Protein AF-A0A7C7HYY0-F1 (afdb_monomer_lite)

Structure (mmCIF, N/CA/C/O backbone):
data_AF-A0A7C7HYY0-F1
#
_entry.id   AF-A0A7C7HYY0-F1
#
loop_
_atom_site.group_PDB
_atom_site.id
_atom_site.type_symbol
_atom_site.label_atom_id
_atom_site.label_alt_id
_atom_site.label_comp_id
_atom_site.label_asym_id
_atom_site.label_entity_id
_atom_site.label_seq_id
_atom_site.pdbx_PDB_ins_code
_atom_site.Cartn_x
_atom_site.Cartn_y
_atom_site.Cartn_z
_atom_site.occupancy
_atom_site.B_iso_or_equiv
_atom_site.auth_seq_id
_atom_site.auth_comp_id
_atom_site.auth_asym_id
_atom_site.auth_atom_id
_atom_site.pdbx_PDB_model_num
ATOM 1 N N . MET A 1 1 ? 13.492 -0.139 -9.097 1.00 55.38 1 MET A N 1
ATOM 2 C CA . MET A 1 1 ? 14.667 -0.437 -9.958 1.00 55.38 1 MET A CA 1
ATOM 3 C C . MET A 1 1 ? 14.291 -0.230 -11.424 1.00 55.38 1 MET A C 1
ATOM 5 O O . MET A 1 1 ? 13.399 -0.922 -11.909 1.00 55.38 1 MET A O 1
ATOM 9 N N . ASN A 1 2 ? 14.933 0.713 -12.124 1.00 64.81 2 ASN A N 1
ATOM 10 C CA . ASN A 1 2 ? 14.643 1.041 -13.528 1.00 64.81 2 ASN A CA 1
ATOM 11 C C . ASN A 1 2 ? 15.501 0.170 -14.462 1.00 64.81 2 ASN A C 1
ATOM 13 O O . ASN A 1 2 ? 16.367 0.675 -15.175 1.00 64.81 2 ASN A O 1
ATOM 17 N N . LYS A 1 3 ? 15.231 -1.143 -14.472 1.00 74.19 3 LYS A N 1
ATOM 18 C CA . LYS A 1 3 ? 16.073 -2.187 -15.095 1.00 74.19 3 LYS A CA 1
ATOM 19 C C . LYS A 1 3 ? 16.589 -1.839 -16.503 1.00 74.19 3 LYS A C 1
ATOM 21 O O . LYS A 1 3 ? 17.780 -1.960 -16.763 1.00 74.19 3 LYS A O 1
ATOM 26 N N . GLY A 1 4 ? 15.737 -1.297 -17.378 1.00 76.81 4 GLY A N 1
ATOM 27 C CA . GLY A 1 4 ? 16.136 -0.896 -18.737 1.00 76.81 4 GLY A CA 1
ATOM 28 C C . GLY A 1 4 ? 17.096 0.304 -18.819 1.00 76.81 4 GLY A C 1
ATOM 29 O O . GLY A 1 4 ? 17.924 0.373 -19.730 1.00 76.81 4 GLY A O 1
ATOM 30 N N . LEU A 1 5 ? 17.020 1.250 -17.877 1.00 74.88 5 LEU A N 1
ATOM 31 C CA . LEU A 1 5 ? 17.995 2.345 -17.762 1.00 74.88 5 LEU A CA 1
ATOM 32 C C . LEU A 1 5 ? 19.298 1.868 -17.118 1.00 74.88 5 LEU A C 1
ATOM 34 O O . LEU A 1 5 ? 20.364 2.357 -17.486 1.00 74.88 5 LEU A O 1
ATOM 38 N N . ASP A 1 6 ? 19.195 0.885 -16.226 1.00 77.00 6 ASP A N 1
ATOM 39 C CA . ASP A 1 6 ? 20.306 0.307 -15.470 1.00 77.00 6 ASP A CA 1
ATOM 40 C C . ASP A 1 6 ? 21.107 -0.739 -16.287 1.00 77.00 6 ASP A C 1
ATOM 42 O O . ASP A 1 6 ? 22.104 -1.268 -15.808 1.00 77.00 6 ASP A O 1
ATOM 46 N N . GLY A 1 7 ? 20.716 -1.001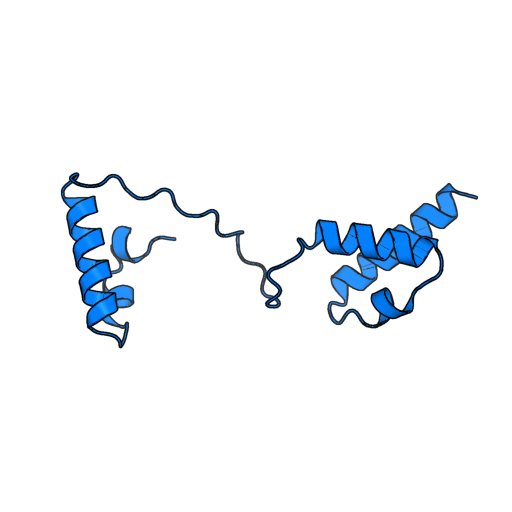 -17.545 1.00 79.19 7 GLY A N 1
ATOM 47 C CA . GLY A 1 7 ? 21.472 -1.815 -18.511 1.00 79.19 7 GLY A CA 1
ATOM 48 C C . GLY A 1 7 ? 20.815 -3.137 -18.917 1.00 79.19 7 GLY A C 1
ATOM 49 O O . GLY A 1 7 ? 21.238 -3.746 -19.898 1.00 79.19 7 GLY A O 1
ATOM 50 N N . ASP A 1 8 ? 19.745 -3.546 -18.241 1.00 81.94 8 ASP A N 1
ATOM 51 C CA . ASP A 1 8 ? 18.993 -4.768 -18.533 1.00 81.94 8 ASP A CA 1
ATOM 52 C C . ASP A 1 8 ? 17.942 -4.503 -19.629 1.00 81.94 8 ASP A C 1
ATOM 54 O O . ASP A 1 8 ? 16.775 -4.201 -19.369 1.00 81.94 8 ASP A O 1
ATOM 58 N N . MET A 1 9 ? 18.380 -4.571 -20.892 1.00 85.00 9 MET A N 1
ATOM 59 C CA . MET A 1 9 ? 17.506 -4.417 -22.065 1.00 85.00 9 MET A CA 1
ATOM 60 C C . MET A 1 9 ? 16.710 -5.680 -22.402 1.00 85.00 9 MET A C 1
ATOM 62 O O . MET A 1 9 ? 15.754 -5.598 -23.178 1.00 85.00 9 MET A O 1
ATOM 66 N N . ASP A 1 10 ? 17.054 -6.825 -21.816 1.00 86.19 10 ASP A N 1
ATOM 67 C CA . ASP A 1 10 ? 16.365 -8.089 -22.067 1.00 86.19 10 ASP A CA 1
ATOM 68 C C . ASP A 1 10 ? 14.966 -8.080 -21.455 1.00 86.19 10 ASP A C 1
ATOM 70 O O . ASP A 1 10 ? 14.005 -8.473 -22.119 1.00 86.19 10 ASP A O 1
ATOM 74 N N . THR A 1 11 ? 14.806 -7.486 -20.269 1.00 84.56 11 THR A N 1
ATOM 75 C CA . THR A 1 11 ? 13.478 -7.245 -19.674 1.00 84.56 11 THR A CA 1
ATOM 76 C C . THR A 1 11 ? 12.576 -6.371 -20.548 1.00 84.56 11 THR A C 1
ATOM 78 O O . THR A 1 11 ? 11.384 -6.647 -20.687 1.00 84.56 11 THR A O 1
ATOM 81 N N . VAL A 1 12 ? 13.135 -5.345 -21.198 1.00 86.19 12 VAL A N 1
ATOM 82 C CA . VAL A 1 12 ? 12.399 -4.483 -22.139 1.00 86.19 12 VAL A CA 1
ATOM 83 C C . VAL A 1 12 ? 12.068 -5.244 -23.427 1.00 86.19 12 VAL A C 1
ATOM 85 O O . VAL A 1 12 ? 10.986 -5.084 -23.993 1.00 86.19 12 VAL A O 1
ATOM 88 N N . ASN A 1 13 ? 12.992 -6.078 -23.910 1.00 87.38 13 ASN A N 1
ATOM 89 C CA . ASN A 1 13 ? 12.822 -6.868 -25.128 1.00 87.38 13 ASN A CA 1
ATOM 90 C C . ASN A 1 13 ? 11.783 -7.983 -24.978 1.00 87.38 13 ASN A C 1
ATOM 92 O O . ASN A 1 13 ? 11.075 -8.252 -25.951 1.00 87.38 13 ASN A O 1
ATOM 96 N N . ALA A 1 14 ? 11.678 -8.582 -23.790 1.00 90.31 14 ALA A N 1
ATOM 97 C CA . ALA A 1 14 ? 10.740 -9.654 -23.466 1.00 90.31 14 ALA A CA 1
ATOM 98 C C . ALA A 1 14 ? 9.268 -9.204 -23.459 1.00 90.31 14 ALA A C 1
ATOM 100 O O . ALA A 1 14 ? 8.369 -10.040 -23.528 1.00 90.31 14 ALA A O 1
ATOM 101 N N . HIS A 1 15 ? 8.998 -7.894 -23.413 1.00 88.50 15 HIS A N 1
ATOM 102 C CA . HIS A 1 15 ? 7.632 -7.380 -23.435 1.00 88.50 15 HIS A CA 1
ATOM 103 C C . HIS A 1 15 ? 6.947 -7.659 -24.784 1.00 88.50 15 HIS A C 1
ATOM 105 O O . HIS A 1 15 ? 7.474 -7.324 -25.847 1.00 88.50 15 HIS A O 1
ATOM 111 N N . THR A 1 16 ? 5.763 -8.273 -24.752 1.00 89.62 16 THR A N 1
ATOM 112 C CA . THR A 1 16 ? 5.057 -8.767 -25.946 1.00 89.62 16 THR A CA 1
ATOM 113 C C . THR A 1 16 ? 4.567 -7.634 -26.844 1.00 89.62 16 THR A C 1
ATOM 115 O O . THR A 1 16 ? 4.754 -7.693 -28.064 1.00 89.62 16 THR A O 1
ATOM 118 N N . ASP A 1 17 ? 4.035 -6.558 -26.261 1.00 93.44 17 ASP A N 1
ATOM 119 C CA . ASP A 1 17 ? 3.555 -5.404 -27.015 1.00 93.44 17 ASP A CA 1
ATOM 120 C C . ASP A 1 17 ? 4.712 -4.630 -27.672 1.00 93.44 17 ASP A C 1
ATOM 122 O O . ASP A 1 17 ? 5.634 -4.110 -27.032 1.00 93.44 17 ASP A O 1
ATOM 126 N N . LYS A 1 18 ? 4.663 -4.551 -29.004 1.00 87.69 18 LYS A N 1
ATOM 127 C CA . LYS A 1 18 ? 5.656 -3.860 -29.831 1.00 87.69 18 LYS A CA 1
ATOM 128 C C . LYS A 1 18 ? 5.565 -2.339 -29.684 1.00 87.69 18 LYS A C 1
ATOM 130 O O . LYS A 1 18 ? 6.603 -1.678 -29.741 1.00 87.69 18 LYS A O 1
ATOM 135 N N . VAL A 1 19 ? 4.369 -1.786 -29.469 1.00 90.56 19 VAL A N 1
ATOM 136 C CA . VAL A 1 19 ? 4.157 -0.334 -29.358 1.00 90.56 19 VAL A CA 1
ATOM 137 C C . VAL A 1 19 ? 4.740 0.179 -28.046 1.00 90.56 19 VAL A C 1
ATOM 139 O O . VAL A 1 19 ? 5.567 1.095 -28.052 1.00 90.56 19 VAL A O 1
ATOM 142 N N . THR A 1 20 ? 4.380 -0.449 -26.927 1.00 85.50 20 THR A N 1
ATOM 143 C CA . THR A 1 20 ? 4.902 -0.095 -25.599 1.00 85.50 20 THR A CA 1
ATOM 144 C C . THR A 1 20 ? 6.420 -0.259 -25.523 1.00 85.50 20 THR A C 1
ATOM 146 O O . THR A 1 20 ? 7.122 0.645 -25.064 1.00 85.50 20 THR A O 1
ATOM 149 N N . ARG A 1 21 ? 6.964 -1.342 -26.093 1.00 89.19 21 ARG A N 1
ATOM 150 C CA . ARG A 1 21 ? 8.416 -1.564 -26.206 1.00 89.19 21 ARG A CA 1
ATOM 151 C C . ARG A 1 21 ? 9.124 -0.469 -27.003 1.00 89.19 21 ARG A C 1
ATOM 153 O O . ARG A 1 21 ? 10.182 0.002 -26.591 1.00 89.19 21 ARG A O 1
ATOM 160 N N . GLY A 1 22 ? 8.555 -0.058 -28.138 1.00 88.25 22 GLY A N 1
ATOM 161 C CA . GLY A 1 22 ? 9.102 1.018 -28.965 1.00 88.25 22 GLY A CA 1
ATOM 162 C C . GLY A 1 22 ? 9.172 2.346 -28.210 1.00 88.25 22 GLY A C 1
ATOM 163 O O . GLY A 1 22 ? 10.212 3.006 -28.215 1.00 88.25 22 GLY A O 1
ATOM 164 N N . LYS A 1 23 ? 8.102 2.696 -27.484 1.00 87.88 23 LYS A N 1
ATOM 165 C CA . LYS A 1 23 ? 8.053 3.897 -26.635 1.00 87.88 23 LYS A CA 1
ATOM 166 C C . LYS A 1 23 ? 9.081 3.844 -25.501 1.00 87.88 23 LYS A C 1
ATOM 168 O O . LYS A 1 23 ? 9.822 4.808 -25.314 1.00 87.88 23 LYS A O 1
ATOM 173 N N . ALA A 1 24 ? 9.185 2.712 -24.803 1.00 87.38 24 ALA A N 1
ATOM 174 C CA . ALA A 1 24 ? 10.150 2.523 -23.721 1.00 87.38 24 ALA A CA 1
ATOM 175 C C . ALA A 1 24 ? 11.601 2.670 -24.214 1.00 87.38 24 ALA A C 1
ATOM 177 O O . ALA A 1 24 ? 12.375 3.442 -23.649 1.00 87.38 24 ALA A O 1
ATOM 178 N N . LYS A 1 25 ? 11.960 2.011 -25.325 1.00 87.31 25 LYS A N 1
ATOM 179 C CA . LYS A 1 25 ? 13.295 2.137 -25.937 1.00 87.31 25 LYS A CA 1
ATOM 180 C C . LYS A 1 25 ? 13.606 3.571 -26.360 1.00 87.31 25 LYS A C 1
ATOM 182 O O . LYS A 1 25 ? 14.710 4.050 -26.109 1.00 87.31 25 LYS A O 1
ATOM 187 N N . ALA A 1 26 ? 12.645 4.267 -26.967 1.00 87.81 26 ALA A N 1
ATOM 188 C CA . ALA A 1 26 ? 12.818 5.663 -27.363 1.00 87.81 26 ALA A CA 1
ATOM 189 C C . ALA A 1 26 ? 13.091 6.570 -26.152 1.00 87.81 26 ALA A C 1
ATOM 191 O O . ALA A 1 26 ? 13.943 7.456 -26.223 1.00 87.81 26 ALA A O 1
ATOM 192 N N . MET A 1 27 ? 12.410 6.324 -25.032 1.00 84.81 27 MET A N 1
ATOM 193 C CA . MET A 1 27 ? 12.624 7.058 -23.786 1.00 84.81 27 MET A CA 1
ATOM 194 C C . MET A 1 27 ? 14.005 6.764 -23.181 1.00 84.81 27 MET A C 1
ATOM 196 O O . MET A 1 27 ? 14.731 7.700 -22.856 1.00 84.81 27 MET A O 1
ATOM 200 N N . ILE A 1 28 ? 14.422 5.491 -23.136 1.00 85.06 28 ILE A N 1
ATOM 201 C CA . ILE A 1 28 ? 15.763 5.072 -22.684 1.00 85.06 28 ILE A CA 1
ATOM 202 C C . ILE A 1 28 ? 16.862 5.772 -23.496 1.00 85.06 28 ILE A C 1
ATOM 204 O O . ILE A 1 28 ? 17.824 6.286 -22.927 1.00 85.06 28 ILE A O 1
ATOM 208 N N . VAL A 1 29 ? 16.717 5.833 -24.823 1.00 86.12 29 VAL A N 1
ATOM 209 C CA . VAL A 1 29 ? 17.683 6.507 -25.705 1.00 86.12 29 VAL A CA 1
ATOM 210 C C . VAL A 1 29 ? 17.718 8.016 -25.451 1.00 86.12 29 VAL A C 1
ATOM 212 O O . VAL A 1 29 ? 18.804 8.586 -25.398 1.00 86.12 29 VAL A O 1
ATOM 215 N N . LYS A 1 30 ? 16.568 8.676 -25.261 1.00 83.31 30 LYS A N 1
ATOM 216 C CA . LYS A 1 30 ? 16.517 10.119 -24.955 1.00 83.31 30 LYS A CA 1
ATOM 217 C C . LYS A 1 30 ? 17.185 10.465 -23.623 1.00 83.31 30 LYS A C 1
ATOM 219 O O . LYS A 1 30 ? 17.880 11.480 -23.556 1.00 83.31 30 LYS A O 1
ATOM 224 N N . ILE A 1 31 ? 17.023 9.603 -22.619 1.00 82.12 31 ILE A N 1
ATOM 225 C CA . ILE A 1 31 ? 17.670 9.743 -21.310 1.00 82.12 31 ILE A CA 1
ATOM 226 C C . ILE A 1 31 ? 19.186 9.552 -21.439 1.00 82.12 31 ILE A C 1
ATOM 228 O O . ILE A 1 31 ? 19.953 10.415 -21.028 1.00 82.12 31 ILE A O 1
ATOM 232 N N . LYS A 1 32 ? 19.644 8.485 -22.112 1.00 79.56 32 LYS A N 1
ATOM 233 C CA . LYS A 1 32 ? 21.084 8.243 -22.347 1.00 79.56 32 LYS A CA 1
ATOM 234 C C . LYS A 1 32 ? 21.762 9.343 -23.171 1.00 79.56 32 LYS A C 1
ATOM 236 O O . LYS A 1 32 ? 22.948 9.590 -22.998 1.00 79.56 32 LYS A O 1
ATOM 241 N N . ARG A 1 33 ? 21.021 10.000 -24.068 1.00 80.62 33 ARG A N 1
ATOM 242 C CA . ARG A 1 33 ? 21.510 11.127 -24.883 1.00 80.62 33 ARG A CA 1
ATOM 243 C C . ARG A 1 33 ? 21.513 12.468 -24.139 1.00 80.62 33 ARG A C 1
ATOM 245 O O . ARG A 1 33 ? 21.876 13.465 -24.752 1.00 80.62 33 ARG A O 1
ATOM 252 N N . GLY A 1 34 ? 21.078 12.516 -22.876 1.00 71.12 34 GLY A N 1
ATOM 253 C CA . GLY A 1 34 ? 21.018 13.749 -22.081 1.00 71.12 34 GLY A CA 1
ATOM 254 C C . GLY A 1 34 ? 19.956 14.751 -22.546 1.00 71.12 34 GLY A C 1
ATOM 255 O O . GLY A 1 34 ? 19.977 15.902 -22.135 1.00 71.12 34 GLY A O 1
ATOM 256 N N . THR A 1 35 ? 19.033 14.335 -23.421 1.00 66.88 35 THR A N 1
ATOM 257 C CA . THR A 1 35 ? 17.961 15.208 -23.948 1.00 66.88 35 THR A CA 1
ATOM 258 C C . THR A 1 35 ? 16.758 15.308 -23.014 1.00 66.88 35 THR A C 1
ATOM 260 O O . THR A 1 35 ? 15.960 16.231 -23.127 1.00 66.88 35 THR A O 1
ATOM 263 N N . ILE A 1 36 ? 16.610 14.331 -22.122 1.00 63.81 36 ILE A N 1
ATOM 264 C CA . ILE A 1 36 ? 15.571 14.254 -21.099 1.00 63.81 36 ILE A CA 1
ATOM 265 C C . ILE A 1 36 ? 16.275 13.766 -19.838 1.00 63.81 36 ILE A C 1
ATOM 267 O O . ILE A 1 36 ? 16.987 12.763 -19.899 1.00 63.81 36 ILE A O 1
ATOM 271 N N . ASP A 1 37 ? 16.102 14.474 -18.726 1.00 67.00 37 ASP A N 1
ATOM 272 C CA . ASP A 1 37 ? 16.663 14.037 -17.451 1.00 67.00 37 ASP A CA 1
ATOM 273 C C . ASP A 1 37 ? 15.995 12.731 -16.999 1.00 67.00 37 ASP A C 1
ATOM 275 O O . ASP A 1 37 ? 14.836 12.455 -17.337 1.00 67.00 37 ASP A O 1
ATOM 279 N N . ARG A 1 38 ? 16.741 11.891 -16.278 1.00 65.38 38 ARG A N 1
ATOM 2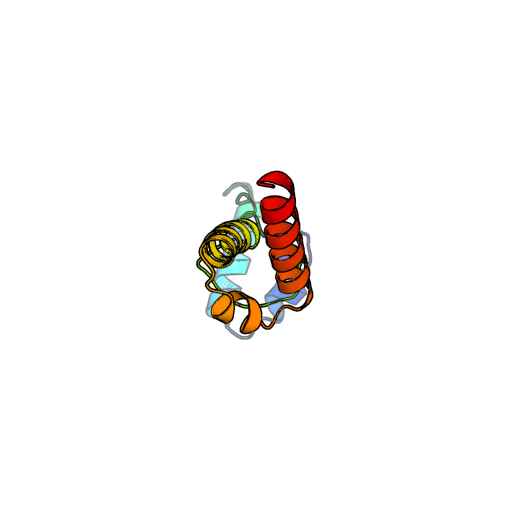80 C CA . ARG A 1 38 ? 16.228 10.618 -15.771 1.00 65.38 38 ARG A CA 1
ATOM 281 C C . ARG A 1 38 ? 14.971 10.934 -14.960 1.00 65.38 38 ARG A C 1
ATOM 283 O O . ARG A 1 38 ? 15.070 11.680 -13.987 1.00 65.38 38 ARG A O 1
ATOM 290 N N . PRO A 1 39 ? 13.798 10.392 -15.335 1.00 66.62 39 PRO A N 1
ATOM 291 C CA . PRO A 1 39 ? 12.593 10.663 -14.577 1.00 66.62 39 PRO A CA 1
ATOM 292 C C . PRO A 1 39 ? 12.840 10.228 -13.135 1.00 66.62 39 PRO A C 1
ATOM 294 O O . PRO A 1 39 ? 13.378 9.136 -12.904 1.00 66.62 39 PRO A O 1
ATOM 297 N N . ALA A 1 40 ? 12.478 11.099 -12.190 1.00 66.19 40 ALA A N 1
ATOM 298 C CA . ALA A 1 40 ? 12.467 10.742 -10.784 1.00 66.19 40 ALA A CA 1
ATOM 299 C C . ALA A 1 40 ? 11.678 9.439 -10.654 1.00 66.19 40 ALA A C 1
ATOM 301 O O . ALA A 1 40 ? 10.591 9.294 -11.222 1.00 66.19 40 ALA A O 1
ATOM 302 N N . MET A 1 41 ? 12.290 8.452 -10.004 1.00 59.59 41 MET A N 1
ATOM 303 C CA . MET A 1 41 ? 11.628 7.180 -9.778 1.00 59.59 41 MET A CA 1
ATOM 304 C C . MET A 1 41 ? 10.353 7.494 -8.993 1.00 59.59 41 MET A C 1
ATOM 306 O O . MET A 1 41 ? 10.467 8.166 -7.967 1.00 59.59 41 MET A O 1
ATOM 310 N N . PRO A 1 42 ? 9.160 7.081 -9.460 1.00 66.81 42 PRO A N 1
ATOM 311 C CA . PRO A 1 42 ? 7.995 7.148 -8.595 1.00 66.81 42 PRO A CA 1
ATOM 312 C C . PRO A 1 42 ? 8.348 6.371 -7.328 1.00 66.81 42 PRO A C 1
ATOM 314 O O . PRO A 1 42 ? 9.011 5.334 -7.418 1.00 66.81 42 PRO A O 1
ATOM 317 N N . GLU A 1 43 ? 7.982 6.895 -6.164 1.00 55.72 43 GLU A N 1
ATOM 318 C CA . GLU A 1 43 ? 8.177 6.201 -4.896 1.00 55.72 43 GLU A CA 1
ATOM 319 C C . GLU A 1 43 ? 7.355 4.911 -4.941 1.00 55.72 43 GLU A C 1
ATOM 321 O O . GLU A 1 43 ? 6.146 4.903 -4.729 1.00 55.72 43 GLU A O 1
ATOM 326 N N . ILE A 1 44 ? 8.005 3.814 -5.327 1.00 52.66 44 ILE A N 1
ATOM 327 C CA . ILE A 1 44 ? 7.443 2.479 -5.192 1.00 52.66 44 ILE A CA 1
ATOM 328 C C . ILE A 1 44 ? 7.753 2.102 -3.744 1.00 52.66 44 ILE A C 1
ATOM 330 O O . ILE A 1 44 ? 8.945 1.988 -3.433 1.00 52.66 44 ILE A O 1
ATOM 334 N N . PRO A 1 45 ? 6.754 1.948 -2.857 1.00 47.19 45 PRO A N 1
ATOM 335 C CA . PRO A 1 45 ? 7.018 1.431 -1.525 1.00 47.19 45 PRO A CA 1
ATOM 336 C C . PRO A 1 45 ? 7.748 0.093 -1.678 1.00 47.19 45 PRO A C 1
ATOM 338 O O . PRO A 1 45 ? 7.350 -0.761 -2.477 1.00 47.19 45 PRO A O 1
ATOM 341 N N . GLU A 1 46 ? 8.883 -0.047 -0.993 1.00 45.41 46 GLU A N 1
ATOM 342 C CA . GLU A 1 46 ? 9.644 -1.289 -0.984 1.00 45.41 46 GLU A CA 1
ATOM 343 C C . GLU A 1 46 ? 8.725 -2.453 -0.600 1.00 45.41 46 GLU A C 1
ATOM 345 O O . GLU A 1 46 ? 8.035 -2.413 0.412 1.00 45.41 46 GLU A O 1
ATOM 350 N N . ALA A 1 47 ? 8.725 -3.468 -1.461 1.00 51.19 47 ALA A N 1
ATOM 351 C CA . ALA A 1 47 ? 8.129 -4.787 -1.310 1.00 51.19 47 ALA A CA 1
ATOM 352 C C . ALA A 1 47 ? 7.573 -5.142 0.086 1.00 51.19 47 ALA A C 1
ATOM 354 O O . ALA A 1 47 ? 8.296 -5.623 0.959 1.00 51.19 47 ALA A O 1
ATOM 355 N N . THR A 1 48 ? 6.249 -5.130 0.208 1.00 37.50 48 THR A N 1
ATOM 356 C CA . THR A 1 48 ? 5.533 -6.142 0.984 1.00 37.50 48 THR A CA 1
ATOM 357 C C . THR A 1 48 ? 4.539 -6.832 0.063 1.00 37.50 48 THR A C 1
ATOM 359 O O . THR A 1 48 ? 3.724 -6.225 -0.623 1.00 37.50 48 THR A O 1
ATOM 362 N N . SER A 1 49 ? 4.676 -8.150 -0.019 1.00 48.56 49 SER A N 1
ATOM 363 C CA . SER A 1 49 ? 3.706 -9.017 -0.670 1.00 48.56 49 SER A CA 1
ATOM 364 C C . SER A 1 49 ? 2.354 -8.845 0.024 1.00 48.56 49 SER A C 1
ATOM 366 O O . SER A 1 49 ? 2.262 -9.133 1.216 1.00 48.56 49 SER A O 1
ATOM 368 N N . GLY A 1 50 ? 1.317 -8.435 -0.703 1.00 41.00 50 GLY A N 1
ATOM 369 C CA . GLY A 1 50 ? -0.055 -8.518 -0.207 1.00 41.00 50 GLY A CA 1
ATOM 370 C C . GLY A 1 50 ? -0.972 -7.417 -0.715 1.00 41.00 50 GLY A C 1
ATOM 371 O O . GLY A 1 50 ? -0.809 -6.267 -0.338 1.00 41.00 50 GLY A O 1
ATOM 372 N N . SER A 1 51 ? -1.961 -7.851 -1.498 1.00 41.00 51 SER A N 1
ATOM 373 C CA . SER A 1 51 ? -3.281 -7.239 -1.703 1.00 41.00 51 SER A CA 1
ATOM 374 C C . SER A 1 51 ? -3.341 -5.803 -2.231 1.00 41.00 51 SER A C 1
ATOM 376 O O . SER A 1 51 ? -3.176 -4.825 -1.515 1.00 41.00 51 SER A O 1
ATOM 378 N N . GLU A 1 52 ? -3.675 -5.740 -3.517 1.00 50.47 52 GLU A N 1
ATOM 379 C CA . GLU A 1 52 ? -4.616 -4.795 -4.119 1.00 50.47 52 GLU A CA 1
ATOM 380 C C . GLU A 1 52 ? -5.583 -4.162 -3.098 1.00 50.47 52 GLU A C 1
ATOM 382 O O . GLU A 1 52 ? -6.545 -4.799 -2.696 1.00 50.47 52 GLU A O 1
ATOM 387 N N . ASP A 1 53 ? -5.346 -2.910 -2.711 1.00 45.78 53 ASP A N 1
ATOM 388 C CA . ASP A 1 53 ? -6.413 -1.950 -2.412 1.00 45.78 53 ASP A CA 1
ATOM 389 C C . ASP A 1 53 ? -5.836 -0.533 -2.508 1.00 45.78 53 ASP A C 1
ATOM 391 O O . ASP A 1 53 ? -5.130 -0.024 -1.637 1.00 45.78 53 ASP A O 1
ATOM 395 N N . ALA A 1 54 ? -6.072 0.099 -3.655 1.00 52.34 54 ALA A N 1
ATOM 396 C CA . ALA A 1 54 ? -5.789 1.509 -3.841 1.00 52.34 54 ALA A CA 1
ATOM 397 C C . ALA A 1 54 ? -6.847 2.312 -3.070 1.00 52.34 54 ALA A C 1
ATOM 399 O O . ALA A 1 54 ? -7.891 2.649 -3.625 1.00 52.34 54 ALA A O 1
ATOM 400 N N . GLY A 1 55 ? -6.581 2.621 -1.798 1.00 55.34 55 GLY A N 1
ATOM 401 C CA . GLY A 1 55 ? -7.447 3.527 -1.041 1.00 55.34 55 GLY A CA 1
ATOM 402 C C . GLY A 1 55 ? -6.988 3.922 0.360 1.00 55.34 55 GLY A C 1
ATOM 403 O O . GLY A 1 55 ? -7.287 5.034 0.784 1.00 55.34 55 GLY A O 1
ATOM 404 N N . GLU A 1 56 ? -6.248 3.074 1.072 1.00 62.62 56 GLU A N 1
ATOM 405 C CA . GLU A 1 56 ? -5.929 3.306 2.485 1.00 62.62 56 GLU A CA 1
ATOM 406 C C . GLU A 1 56 ? -4.567 2.680 2.811 1.00 62.62 56 GLU A C 1
ATOM 408 O O . GLU A 1 56 ? -4.312 1.538 2.432 1.00 62.62 56 GLU A O 1
ATOM 413 N N . THR A 1 57 ? -3.658 3.417 3.464 1.00 84.81 57 THR A N 1
ATOM 414 C CA . THR A 1 57 ? -2.415 2.800 3.959 1.00 84.81 57 THR A CA 1
ATOM 415 C C . THR A 1 57 ? -2.732 1.848 5.109 1.00 84.81 57 THR A C 1
ATOM 417 O O . THR A 1 57 ? -3.719 2.030 5.824 1.00 84.81 57 THR A O 1
ATOM 420 N N . ASP A 1 58 ? -1.871 0.855 5.345 1.00 81.19 58 ASP A N 1
ATOM 421 C CA . ASP A 1 58 ? -2.020 -0.059 6.485 1.00 81.19 58 ASP A CA 1
ATOM 422 C C . ASP A 1 58 ? -2.183 0.701 7.815 1.00 81.19 58 ASP A C 1
ATOM 424 O O . ASP A 1 58 ? -2.929 0.260 8.692 1.00 81.19 58 ASP A O 1
ATOM 428 N N . GLU A 1 59 ? -1.510 1.848 7.981 1.00 84.44 59 GLU A N 1
ATOM 429 C CA . GLU A 1 59 ? -1.680 2.692 9.167 1.00 84.44 59 GLU A CA 1
ATOM 430 C C . GLU A 1 59 ? -3.084 3.287 9.280 1.00 84.44 59 GLU A C 1
ATOM 432 O O . GLU A 1 59 ? -3.693 3.198 10.346 1.00 84.44 59 GLU A O 1
ATOM 437 N N . GLN A 1 60 ? -3.609 3.849 8.192 1.00 87.50 60 GLN A N 1
ATOM 438 C CA . GLN A 1 60 ? -4.941 4.454 8.164 1.00 87.50 60 GLN A CA 1
ATOM 439 C C . GLN A 1 60 ? -6.022 3.407 8.480 1.00 87.50 60 GLN A C 1
ATOM 441 O O . GLN A 1 60 ? -6.869 3.632 9.352 1.00 87.50 60 GLN A O 1
ATOM 446 N N . LEU A 1 61 ? -5.895 2.211 7.890 1.00 86.75 61 LEU A N 1
ATOM 447 C CA . LEU A 1 61 ? -6.803 1.089 8.126 1.00 86.7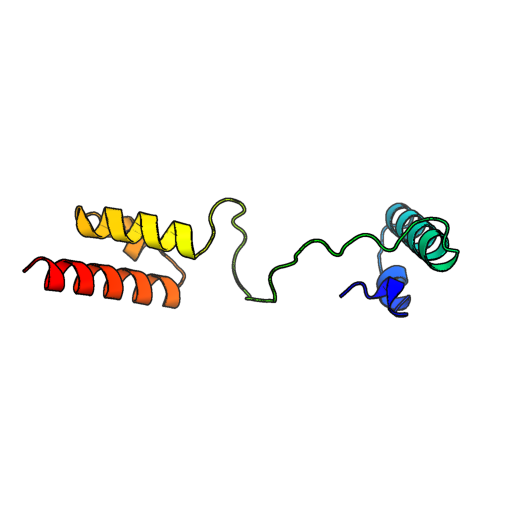5 61 LEU A CA 1
ATOM 448 C C . LEU A 1 61 ? -6.777 0.652 9.592 1.00 86.75 61 LEU A C 1
ATOM 450 O O . LEU A 1 61 ? -7.821 0.384 10.195 1.00 86.75 61 LEU A O 1
ATOM 454 N N . MET A 1 62 ? -5.585 0.599 10.193 1.00 88.62 62 MET A N 1
ATOM 455 C CA . MET A 1 62 ? -5.444 0.288 11.612 1.00 88.62 62 MET A CA 1
ATOM 456 C C . MET A 1 62 ? -6.119 1.342 12.491 1.00 88.62 62 MET A C 1
ATOM 458 O O . MET A 1 62 ? -6.869 0.964 13.389 1.00 88.62 62 MET A O 1
ATOM 462 N N . GLU A 1 63 ? -5.894 2.634 12.251 1.00 91.38 63 GLU A N 1
ATOM 463 C CA . GLU A 1 63 ? -6.496 3.712 13.048 1.00 91.38 63 GLU A CA 1
ATOM 464 C C . GLU A 1 63 ? -8.027 3.662 13.016 1.00 91.38 63 GLU A C 1
ATOM 466 O O . GLU A 1 63 ? -8.673 3.668 14.071 1.00 91.38 63 GLU A O 1
ATOM 471 N N . ARG A 1 64 ? -8.610 3.515 11.822 1.00 90.50 64 ARG A N 1
ATOM 472 C CA . ARG A 1 64 ? -10.060 3.412 11.632 1.00 90.50 64 ARG A CA 1
ATOM 473 C C . ARG A 1 64 ? -10.656 2.209 12.363 1.00 90.50 64 ARG A C 1
ATOM 475 O O . ARG A 1 64 ? -11.660 2.344 13.066 1.00 90.50 64 ARG A O 1
ATOM 482 N N . LEU A 1 65 ? -10.044 1.035 12.213 1.00 92.06 65 LEU A N 1
ATOM 483 C CA . LEU A 1 65 ? -10.528 -0.203 12.828 1.00 92.06 65 LEU A CA 1
ATOM 484 C C . LEU A 1 65 ? -10.330 -0.223 14.350 1.00 92.06 65 LEU A C 1
ATOM 486 O O . LEU A 1 65 ? -11.147 -0.799 15.070 1.00 92.06 65 LEU A O 1
ATOM 490 N N . ILE A 1 66 ? -9.280 0.425 14.866 1.00 92.81 66 ILE A N 1
ATOM 491 C CA . ILE A 1 66 ? -9.089 0.600 16.312 1.00 92.81 66 ILE A CA 1
ATOM 492 C C . ILE A 1 66 ? -10.203 1.477 16.890 1.00 92.81 66 ILE A C 1
ATOM 494 O O . ILE A 1 66 ? -10.763 1.110 17.923 1.00 92.81 66 ILE A O 1
ATOM 498 N N . ALA A 1 67 ? -10.548 2.590 16.234 1.00 92.31 67 ALA A N 1
ATOM 499 C CA . ALA A 1 67 ? -11.631 3.469 16.675 1.00 92.31 67 ALA A CA 1
ATOM 500 C C . ALA A 1 67 ? -12.974 2.720 16.752 1.00 92.31 67 ALA A C 1
ATOM 502 O O . ALA A 1 67 ? -13.597 2.686 17.814 1.00 92.31 67 ALA A O 1
ATOM 503 N N . LYS A 1 68 ? -13.350 1.995 15.690 1.00 92.19 68 LYS A N 1
ATOM 504 C CA . 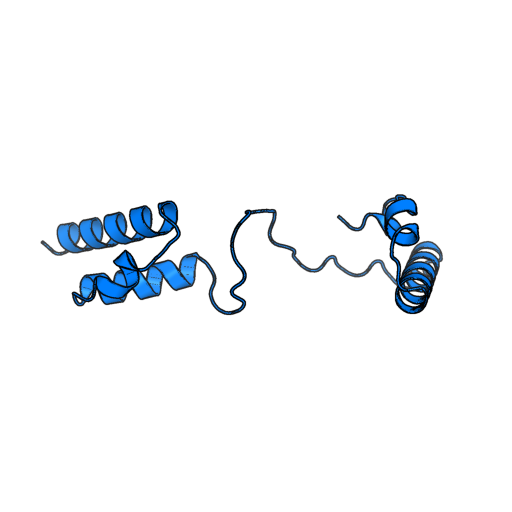LYS A 1 68 ? -14.567 1.160 15.671 1.00 92.19 68 LYS A CA 1
ATOM 505 C C . LYS A 1 68 ? -14.568 0.066 16.744 1.00 92.19 68 LYS A C 1
ATOM 507 O O . LYS A 1 68 ? -15.555 -0.128 17.451 1.00 92.19 68 LYS A O 1
ATOM 512 N N . GLY A 1 69 ? -13.432 -0.601 16.953 1.00 90.31 69 GLY A N 1
ATOM 513 C CA . GLY A 1 69 ? -13.299 -1.620 17.998 1.00 90.31 69 GLY A CA 1
ATOM 514 C C . GLY A 1 69 ? -13.357 -1.069 19.433 1.00 90.31 69 GLY A C 1
ATOM 515 O O . GLY A 1 69 ? -13.695 -1.800 20.380 1.00 90.31 69 GLY A O 1
ATOM 516 N N . LEU A 1 70 ? -13.040 0.217 19.622 1.00 90.25 70 LEU A N 1
ATOM 517 C CA . LEU A 1 70 ? -13.266 0.933 20.880 1.00 90.25 70 LEU A CA 1
ATOM 518 C C . LEU A 1 70 ? -14.741 1.288 21.076 1.00 90.25 70 LEU A C 1
ATOM 520 O O . LEU A 1 70 ? -15.232 1.124 22.192 1.00 90.25 70 LEU A O 1
ATOM 524 N N . GLU A 1 71 ? -15.441 1.669 20.007 1.00 89.00 71 GLU A N 1
ATOM 525 C CA . GLU A 1 71 ? -16.898 1.888 19.989 1.00 89.00 71 GLU A CA 1
ATOM 526 C C . GLU A 1 71 ? -17.697 0.589 20.203 1.00 89.00 71 GLU A C 1
ATOM 528 O O . GLU A 1 71 ? -18.834 0.628 20.667 1.00 89.00 71 GLU A O 1
ATOM 533 N N . GLY A 1 72 ? -17.075 -0.570 19.955 1.00 87.38 72 GLY A N 1
ATOM 534 C CA . GLY A 1 72 ? -17.633 -1.896 20.233 1.00 87.38 72 GLY A CA 1
ATOM 535 C C . GLY A 1 72 ? -17.912 -2.737 18.991 1.00 87.38 72 GLY A C 1
ATOM 536 O O . GLY A 1 72 ? -18.285 -3.901 19.136 1.00 87.38 72 GLY A O 1
ATOM 537 N N . ASP A 1 73 ? -17.677 -2.197 17.797 1.00 88.56 73 ASP A N 1
ATOM 538 C CA . ASP A 1 73 ? -17.809 -2.925 16.541 1.00 88.56 73 ASP A CA 1
ATOM 539 C C . ASP A 1 73 ? -16.522 -3.713 16.242 1.00 88.56 73 ASP A C 1
ATOM 541 O O . ASP A 1 73 ? -15.467 -3.159 15.923 1.00 88.56 73 ASP A O 1
ATOM 545 N N . MET A 1 74 ? -16.601 -5.035 16.411 1.00 91.38 74 MET A N 1
ATOM 546 C CA . MET A 1 74 ? -15.491 -5.969 16.190 1.00 91.38 74 MET A CA 1
ATOM 547 C C . MET A 1 74 ? -15.643 -6.780 14.901 1.00 91.38 74 MET A C 1
ATOM 549 O O . MET A 1 74 ? -14.748 -7.577 14.594 1.00 91.38 74 MET A O 1
ATOM 553 N N . ASP A 1 75 ? -16.736 -6.612 14.158 1.00 89.88 75 ASP A N 1
ATOM 554 C CA . ASP A 1 75 ? -17.042 -7.454 13.002 1.00 89.88 75 ASP A CA 1
ATOM 555 C C . ASP A 1 75 ? -16.067 -7.168 11.858 1.00 89.88 75 ASP A C 1
ATOM 557 O O . ASP A 1 75 ? -15.470 -8.097 11.311 1.00 89.88 75 ASP A O 1
ATOM 561 N N . GLU A 1 76 ? -15.763 -5.893 11.608 1.00 86.81 76 GLU A N 1
ATOM 562 C CA . GLU A 1 76 ? -14.772 -5.481 10.604 1.00 86.81 76 GLU A CA 1
ATOM 563 C C . GLU A 1 76 ? -13.346 -5.934 10.962 1.00 86.81 76 GLU A C 1
ATOM 565 O O . GLU A 1 76 ? -12.588 -6.388 10.106 1.00 86.81 76 GLU A O 1
ATOM 570 N N . VAL A 1 77 ? -12.984 -5.900 12.251 1.00 91.25 77 VAL A N 1
ATOM 571 C CA . VAL A 1 77 ? -11.678 -6.390 12.730 1.00 91.25 77 VAL A CA 1
ATOM 572 C C . VAL A 1 77 ? -11.564 -7.909 12.561 1.00 91.25 77 VAL A C 1
ATOM 574 O O . VAL A 1 77 ? -10.480 -8.438 12.307 1.00 91.25 77 VAL A O 1
ATOM 577 N N . ASN A 1 78 ? -12.665 -8.641 12.744 1.00 91.38 78 ASN A N 1
ATOM 578 C CA . ASN A 1 78 ? -12.695 -10.096 12.616 1.00 91.38 78 ASN A CA 1
ATOM 579 C C . ASN A 1 78 ? -12.703 -10.558 11.155 1.00 91.38 78 ASN A C 1
ATOM 581 O O . ASN A 1 78 ? -12.057 -11.569 10.867 1.00 91.38 78 ASN A O 1
ATOM 585 N N . ALA A 1 79 ? -13.376 -9.808 10.276 1.00 91.94 79 ALA A N 1
ATOM 586 C CA . ALA A 1 79 ? -13.438 -10.038 8.834 1.00 91.94 79 ALA A CA 1
ATOM 587 C C . ALA A 1 79 ? -12.095 -9.805 8.118 1.00 91.94 79 ALA A C 1
ATOM 589 O O . ALA A 1 79 ? -11.929 -10.234 6.984 1.00 91.94 79 ALA A O 1
ATOM 590 N N . LEU A 1 80 ? -11.125 -9.162 8.778 1.00 88.50 80 LEU A N 1
ATOM 591 C CA . LEU A 1 80 ? -9.805 -8.916 8.208 1.00 88.50 80 LEU A CA 1
ATOM 592 C C . LEU A 1 80 ? -9.031 -10.230 7.966 1.00 88.50 80 LEU A C 1
ATOM 594 O O . LEU A 1 80 ? -8.647 -10.926 8.917 1.00 88.50 80 LEU A O 1
ATOM 598 N N . ASP A 1 81 ? -8.738 -10.523 6.696 1.00 86.12 81 ASP A N 1
ATOM 599 C CA . ASP A 1 81 ? -7.988 -11.715 6.268 1.00 86.12 81 ASP A CA 1
ATOM 600 C C . ASP A 1 81 ? -6.526 -11.688 6.734 1.00 86.12 81 ASP A C 1
ATOM 602 O O . ASP A 1 81 ? -5.928 -12.717 7.074 1.00 86.12 81 ASP A O 1
ATOM 606 N N . ASN A 1 82 ? -5.936 -10.491 6.811 1.00 88.94 82 ASN A N 1
ATOM 607 C CA . ASN A 1 82 ? -4.563 -10.321 7.256 1.00 88.94 82 ASN A CA 1
ATOM 608 C C . ASN A 1 82 ? -4.443 -10.579 8.769 1.00 88.94 82 ASN A C 1
ATOM 610 O O . ASN A 1 82 ? -4.659 -9.704 9.615 1.00 88.94 82 ASN A O 1
ATOM 614 N N . ARG A 1 83 ? -4.020 -11.802 9.116 1.00 90.38 83 ARG A N 1
ATOM 615 C CA . ARG A 1 83 ? -3.819 -12.251 10.505 1.00 90.38 83 ARG A CA 1
ATOM 616 C C . ARG A 1 83 ? -2.906 -11.322 11.311 1.00 90.38 83 ARG A C 1
ATOM 618 O O . ARG A 1 83 ? -3.131 -11.160 12.511 1.00 90.38 83 ARG A 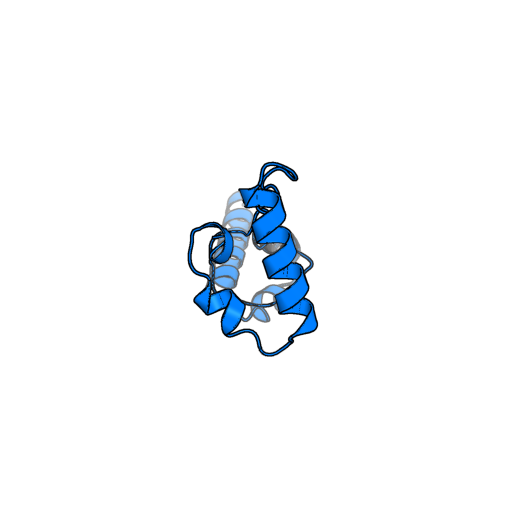O 1
ATOM 625 N N . VAL A 1 84 ? -1.873 -10.756 10.682 1.00 91.06 84 VAL A N 1
ATOM 626 C CA . VAL A 1 84 ? -0.888 -9.897 11.354 1.00 91.06 84 VAL A CA 1
ATOM 627 C C . VAL A 1 84 ? -1.514 -8.550 11.707 1.00 91.06 84 VAL A C 1
ATOM 629 O O . VAL A 1 84 ? -1.452 -8.149 12.870 1.00 91.06 84 VAL A O 1
ATOM 632 N N . LEU A 1 85 ? -2.170 -7.890 10.748 1.00 90.62 85 LEU A N 1
ATOM 633 C CA . LEU A 1 85 ? -2.873 -6.623 10.985 1.00 90.62 85 LEU A CA 1
ATOM 634 C C . LEU A 1 85 ? -3.987 -6.792 12.026 1.00 90.62 85 LEU A C 1
ATOM 636 O O . LEU A 1 85 ? -4.060 -6.025 12.985 1.00 90.62 85 LEU A O 1
ATOM 640 N N . ARG A 1 86 ? -4.763 -7.880 11.941 1.00 92.44 86 ARG A N 1
ATOM 641 C CA . ARG A 1 86 ? -5.806 -8.206 12.925 1.00 92.44 86 ARG A CA 1
ATOM 642 C C . ARG A 1 86 ? -5.253 -8.336 14.343 1.00 92.44 86 ARG A C 1
ATOM 644 O O . ARG A 1 86 ? -5.866 -7.857 15.296 1.00 92.44 86 ARG A O 1
ATOM 651 N N . GLY A 1 87 ? -4.099 -8.987 14.497 1.00 93.69 87 GLY A N 1
ATOM 652 C CA . GLY A 1 87 ? -3.421 -9.114 15.787 1.00 93.69 87 GLY A CA 1
ATOM 653 C C . GLY A 1 87 ? -3.003 -7.760 16.364 1.00 93.69 87 GLY A C 1
ATOM 654 O O . GLY A 1 87 ? -3.256 -7.495 17.540 1.00 93.69 87 GLY A O 1
ATOM 655 N N . LYS A 1 88 ? -2.427 -6.886 15.527 1.00 94.06 88 LYS A N 1
ATOM 656 C CA . LYS A 1 88 ? -2.030 -5.521 15.913 1.00 94.06 88 LYS A CA 1
ATOM 657 C C . LYS A 1 88 ? -3.232 -4.687 16.365 1.00 94.06 88 LYS A C 1
ATOM 659 O O . LYS A 1 88 ? -3.194 -4.123 17.456 1.00 94.06 88 LYS A O 1
ATOM 664 N N . ILE A 1 89 ? -4.312 -4.678 15.581 1.00 94.69 89 ILE A N 1
ATOM 665 C CA . ILE A 1 89 ? -5.540 -3.923 15.876 1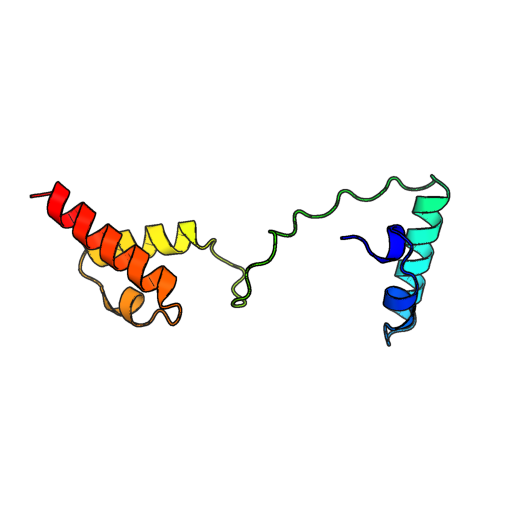.00 94.69 89 ILE A CA 1
ATOM 666 C C . ILE A 1 89 ? -6.160 -4.393 17.196 1.00 94.69 89 ILE A C 1
ATOM 668 O O . ILE A 1 89 ? -6.406 -3.585 18.091 1.00 94.69 89 ILE A O 1
ATOM 672 N N . LYS A 1 90 ? -6.334 -5.710 17.382 1.00 94.25 90 LYS A N 1
ATOM 673 C CA . LYS A 1 90 ? -6.876 -6.270 18.634 1.00 94.25 90 LYS A CA 1
ATOM 674 C C . LYS A 1 90 ? -6.015 -5.918 19.845 1.00 94.25 90 LYS A C 1
ATOM 676 O O . LYS A 1 90 ? -6.551 -5.550 20.890 1.00 94.25 90 LYS A O 1
ATOM 681 N N . ALA A 1 91 ? -4.692 -6.005 19.714 1.00 94.75 91 ALA A N 1
ATOM 682 C CA . ALA A 1 91 ? -3.776 -5.628 20.784 1.00 94.75 91 ALA A CA 1
ATOM 683 C C . ALA A 1 91 ? -3.889 -4.135 21.134 1.00 94.75 91 ALA A C 1
ATOM 685 O O . ALA A 1 91 ? -3.933 -3.790 22.316 1.00 94.75 91 ALA A O 1
ATOM 686 N N . ALA A 1 92 ? -3.989 -3.264 20.126 1.00 94.50 92 ALA A N 1
ATOM 687 C CA . ALA A 1 92 ? -4.164 -1.828 20.315 1.00 94.50 92 ALA A CA 1
ATOM 688 C C . ALA A 1 92 ? -5.492 -1.491 21.015 1.00 94.50 92 ALA A C 1
ATOM 690 O O . ALA A 1 92 ? -5.477 -0.748 21.996 1.00 94.50 92 ALA A O 1
ATOM 691 N N . ILE A 1 93 ? -6.607 -2.112 20.609 1.00 93.56 93 ILE A N 1
ATOM 692 C CA . ILE A 1 93 ? -7.918 -1.946 21.263 1.00 93.56 93 ILE A CA 1
ATOM 693 C C . ILE A 1 93 ? -7.843 -2.352 22.740 1.00 93.56 93 ILE A C 1
ATOM 695 O O . ILE A 1 93 ? -8.269 -1.601 23.616 1.00 93.56 93 ILE A O 1
ATOM 699 N N . VAL A 1 94 ? -7.273 -3.525 23.048 1.00 93.56 94 VAL A N 1
ATOM 700 C CA . VAL A 1 94 ? -7.131 -3.995 24.438 1.00 93.56 94 VAL A CA 1
ATOM 701 C C . VAL A 1 94 ? -6.242 -3.052 25.249 1.00 93.56 94 VAL A C 1
ATOM 703 O O . VAL A 1 94 ? -6.558 -2.761 26.403 1.00 93.56 94 VAL A O 1
ATOM 706 N N . LYS A 1 95 ? -5.146 -2.555 24.666 1.00 94.19 95 LYS A N 1
ATOM 707 C CA . LYS A 1 95 ? -4.242 -1.605 25.323 1.00 94.19 95 LYS A CA 1
ATOM 708 C C . LYS A 1 95 ? -4.946 -0.286 25.642 1.00 94.19 95 LYS A C 1
ATOM 710 O O . LYS A 1 95 ? -4.842 0.180 26.772 1.00 94.19 95 LYS A O 1
ATOM 715 N N . ALA A 1 96 ? -5.693 0.271 24.693 1.00 89.94 96 ALA A N 1
ATOM 716 C CA . ALA A 1 96 ? -6.470 1.491 24.891 1.00 89.94 96 ALA A CA 1
ATOM 717 C C . ALA A 1 96 ? -7.577 1.302 25.945 1.00 89.94 96 ALA A C 1
ATOM 719 O O . ALA A 1 96 ? -7.681 2.108 26.867 1.00 89.94 96 ALA A O 1
ATOM 720 N N . LYS A 1 97 ? -8.319 0.184 25.909 1.00 89.12 97 LYS A N 1
ATOM 721 C CA . LYS A 1 97 ? -9.319 -0.153 26.943 1.00 89.12 97 LYS A CA 1
ATOM 722 C C . LYS A 1 97 ? -8.705 -0.301 28.338 1.00 89.12 97 LYS A C 1
ATOM 724 O O . LYS A 1 97 ? -9.337 0.068 29.319 1.00 89.12 97 LYS A O 1
ATOM 729 N N . ARG A 1 98 ? -7.482 -0.836 28.438 1.00 90.31 98 ARG A N 1
ATOM 730 C CA . ARG A 1 98 ? -6.746 -0.936 29.710 1.00 90.31 98 ARG A CA 1
ATOM 731 C C . ARG A 1 98 ? -6.236 0.412 30.212 1.00 90.31 98 ARG A C 1
ATOM 733 O O . ARG A 1 98 ? -6.189 0.587 31.415 1.00 90.31 98 ARG A O 1
ATOM 740 N N . ALA A 1 99 ? -5.836 1.319 29.322 1.00 88.00 99 ALA A N 1
ATOM 741 C CA . ALA A 1 99 ? -5.375 2.657 29.696 1.00 88.00 99 ALA A CA 1
ATOM 742 C C . ALA A 1 99 ? -6.526 3.586 30.121 1.00 88.00 99 ALA A C 1
ATOM 744 O O . ALA A 1 99 ? -6.305 4.523 30.878 1.00 88.00 99 ALA A O 1
ATOM 745 N N . ALA A 1 100 ? -7.741 3.322 29.635 1.00 78.44 100 ALA A N 1
ATOM 746 C CA . ALA A 1 100 ? -8.957 4.040 30.013 1.00 78.44 100 ALA A CA 1
ATOM 747 C C . ALA A 1 100 ? -9.605 3.532 31.320 1.00 78.44 100 ALA A C 1
ATOM 749 O O . ALA A 1 100 ? -10.650 4.050 31.712 1.00 78.44 100 ALA A O 1
ATOM 750 N N . LYS A 1 101 ? -9.024 2.511 31.964 1.00 60.56 101 LYS A N 1
ATOM 751 C CA . LYS A 1 101 ? -9.477 1.938 33.236 1.00 60.56 101 LYS A CA 1
ATOM 752 C C . LYS A 1 101 ? -8.549 2.363 34.366 1.00 60.56 101 LYS A C 1
ATOM 754 O O . LYS A 1 101 ? -9.088 2.666 35.450 1.00 60.56 101 LYS A O 1
#

pLDDT: mean 79.73, std 15.24, range [37.5, 94.75]

Foldseek 3Di:
DLCVLVPNCVVLVPDPDPVVSVVSVVVSVCCVVVVDPDPDPDPDPPDDDDDDDPDADLVRVLVVLLVCVLVPDCPVLVPDPPPVSSVVSVVSNVVVVVVVD

Radius of gyration: 22.48 Å; chains: 1; bounding box: 39×28×63 Å

Sequence (101 aa):
MNKGLDGDMDTVNAHTDKVTRGKAKAMIVKIKRGTIDRPAMPEIPEATSGSEDAGETDEQLMERLIAKGLEGDMDEVNALDNRVLRGKIKAAIVKAKRAAK

Secondary structure (DSSP, 8-state):
--TTTTT-HHHHHT-S-HHHHHHHHHHHHHHHTTSSPPPPPP-----------TT--HHHHHHHHHHHHHHT--HHHHH-S-HHHHHHHHHHHHHHHHHT-